Protein AF-A0AA43S2A8-F1 (afdb_monomer_lite)

Secondary structure (DSSP, 8-state):
--HHHHHHHHHHHHHHHHHHHHHHHHHHHHTTT-HHHHHHHHHHIIIIIHHHHHHHHHHHHHHHTT----SHHHHHHHHHHHHHHHHHHHHHHHHHHHT-

pLDDT: mean 84.56, std 12.07, range [52.62, 96.38]

Sequence (100 aa):
MNKSFKKIWIISIYMNIVSIVFFFMLVNRFFIDGMIMDLVSTAILLFFGGPSALLIIVSTTIFTAGWKPRSKAGYVAASFIIAALLGLAGYLFSYVKYLW

Foldseek 3Di:
DDPVLVVLQVVLLVLLVVLLVLLVVQLVVCVVVDDVSVVVSVVLCVPQVVVSVVLSVVSVCCVVVVPDDPDPVSVVVSVVSSCSSNVSSVVSVVVVVVVD

Structure (mmCIF, N/CA/C/O backbone):
data_AF-A0AA43S2A8-F1
#
_entry.id   AF-A0AA43S2A8-F1
#
loop_
_atom_site.group_PDB
_atom_site.id
_atom_site.type_symbol
_atom_site.label_atom_id
_atom_site.label_alt_id
_atom_site.label_comp_id
_atom_site.label_asym_id
_atom_site.label_entity_id
_atom_site.label_seq_id
_atom_site.pdbx_PDB_ins_code
_atom_site.Cartn_x
_atom_site.Cartn_y
_atom_site.Cartn_z
_atom_site.occupancy
_atom_site.B_iso_or_equiv
_atom_site.auth_seq_id
_atom_site.auth_comp_id
_atom_site.auth_asym_id
_atom_site.auth_atom_id
_atom_site.pdbx_PDB_model_num
ATOM 1 N N . MET A 1 1 ? -15.558 2.222 14.322 1.00 77.94 1 MET A N 1
ATOM 2 C CA . MET A 1 1 ? -15.023 2.793 13.070 1.00 77.94 1 MET A CA 1
ATOM 3 C C . MET A 1 1 ? -16.159 3.372 12.252 1.00 77.94 1 MET A C 1
ATOM 5 O O . MET A 1 1 ? -17.127 2.661 12.004 1.00 77.94 1 MET A O 1
ATOM 9 N N . ASN A 1 2 ? -16.050 4.642 11.863 1.00 85.00 2 ASN A N 1
ATOM 10 C CA . ASN A 1 2 ? -17.021 5.297 10.985 1.00 85.00 2 ASN A CA 1
ATOM 11 C C . ASN A 1 2 ? -17.073 4.587 9.611 1.00 85.00 2 ASN A C 1
ATOM 13 O O . ASN A 1 2 ? -16.036 4.167 9.091 1.00 85.00 2 ASN A O 1
ATOM 17 N N . LYS A 1 3 ? -18.272 4.458 9.021 1.00 87.00 3 LYS A N 1
ATOM 18 C CA . LYS A 1 3 ? -18.489 3.886 7.681 1.00 87.00 3 LYS A CA 1
ATOM 19 C C . LYS A 1 3 ? -17.621 4.573 6.621 1.00 87.00 3 LYS A C 1
ATOM 21 O O . LYS A 1 3 ? -17.027 3.877 5.804 1.00 87.00 3 LYS A O 1
ATOM 26 N N . SER A 1 4 ? -17.498 5.901 6.659 1.00 87.25 4 SER A N 1
ATOM 27 C CA . SER A 1 4 ? -16.685 6.656 5.691 1.00 87.25 4 SER A CA 1
ATOM 28 C C . SER A 1 4 ? -15.197 6.326 5.810 1.00 87.25 4 SER A C 1
ATOM 30 O O . SER A 1 4 ? -14.535 6.087 4.807 1.00 87.25 4 SER A O 1
ATOM 32 N N . PHE A 1 5 ? -14.689 6.204 7.039 1.00 88.75 5 PHE A N 1
ATOM 33 C CA . PHE A 1 5 ? -13.292 5.844 7.294 1.00 88.75 5 PHE A CA 1
ATOM 34 C C . PHE A 1 5 ? -12.969 4.428 6.795 1.00 88.75 5 PHE A C 1
ATOM 36 O O . PHE A 1 5 ? -11.950 4.207 6.147 1.00 88.75 5 PHE A O 1
ATOM 43 N N . LYS A 1 6 ? -13.886 3.474 7.018 1.00 90.00 6 LYS A N 1
ATOM 44 C CA . LYS A 1 6 ? -13.767 2.115 6.471 1.00 90.00 6 LYS A CA 1
ATOM 45 C C . LYS A 1 6 ? -13.684 2.125 4.944 1.00 90.00 6 LYS A C 1
ATOM 47 O O . LYS A 1 6 ? -12.859 1.412 4.387 1.00 90.00 6 LYS A O 1
ATOM 52 N N . LYS A 1 7 ? -14.530 2.919 4.277 1.00 92.75 7 LYS A N 1
ATOM 53 C CA . LYS A 1 7 ? -14.520 3.043 2.812 1.00 92.75 7 LYS A CA 1
ATOM 54 C C . LYS A 1 7 ? -13.183 3.579 2.304 1.00 92.75 7 LYS A C 1
ATOM 56 O O . LYS A 1 7 ? -12.634 2.986 1.388 1.00 92.75 7 LYS A O 1
ATOM 61 N N . ILE A 1 8 ? -12.647 4.635 2.921 1.00 94.25 8 ILE A N 1
ATOM 62 C CA . ILE A 1 8 ? -11.347 5.212 2.537 1.00 94.25 8 ILE A CA 1
ATOM 63 C C . ILE A 1 8 ? -10.234 4.163 2.631 1.00 94.25 8 ILE A C 1
ATOM 65 O O . ILE A 1 8 ? -9.462 4.012 1.691 1.00 94.25 8 ILE A O 1
ATOM 69 N N . TRP A 1 9 ? -10.187 3.393 3.720 1.00 95.19 9 TRP A N 1
ATOM 70 C CA . TRP A 1 9 ? -9.170 2.352 3.884 1.00 95.19 9 TRP A CA 1
ATOM 71 C C . TRP A 1 9 ? -9.328 1.212 2.866 1.00 95.19 9 TRP A C 1
ATOM 73 O O . TRP A 1 9 ? -8.357 0.735 2.290 1.00 95.19 9 TRP A O 1
ATOM 83 N N . ILE A 1 10 ? -10.558 0.791 2.574 1.00 94.38 10 ILE A N 1
ATOM 84 C CA . ILE A 1 10 ? -10.794 -0.211 1.527 1.00 94.38 10 ILE A CA 1
ATOM 85 C C . ILE A 1 10 ? -10.335 0.316 0.158 1.00 94.38 10 ILE A C 1
ATOM 87 O O . ILE A 1 10 ? -9.649 -0.395 -0.572 1.00 94.38 10 ILE A O 1
ATOM 91 N N . ILE A 1 11 ? -10.653 1.570 -0.172 1.00 95.62 11 ILE A N 1
ATOM 92 C CA . ILE A 1 11 ? -10.207 2.212 -1.415 1.00 95.62 11 ILE A CA 1
ATOM 93 C C . ILE A 1 11 ? -8.678 2.265 -1.476 1.00 95.62 11 ILE A C 1
ATOM 95 O O . ILE A 1 11 ? -8.113 1.948 -2.518 1.00 95.62 11 ILE A O 1
ATOM 99 N N . SER A 1 12 ? -7.994 2.597 -0.376 1.00 95.56 12 SER A N 1
ATOM 100 C CA . SER A 1 12 ? -6.529 2.640 -0.363 1.00 95.56 12 SER A CA 1
ATOM 101 C C . SER A 1 12 ? -5.903 1.268 -0.607 1.00 95.56 12 SER A C 1
ATOM 103 O O . SER A 1 12 ? -4.891 1.190 -1.293 1.00 95.56 12 SER A O 1
ATOM 105 N N . ILE A 1 13 ? -6.513 0.185 -0.109 1.00 95.75 13 ILE A N 1
ATOM 106 C CA . ILE A 1 13 ? -6.079 -1.187 -0.421 1.00 95.75 13 ILE A CA 1
ATOM 107 C C . ILE A 1 13 ? -6.235 -1.463 -1.917 1.00 95.75 13 ILE A C 1
ATOM 109 O O . ILE A 1 13 ? -5.278 -1.887 -2.557 1.00 95.75 13 ILE A O 1
ATOM 113 N N . TYR A 1 14 ? -7.413 -1.202 -2.491 1.00 96.12 14 TYR A N 1
ATOM 114 C CA . TYR A 1 14 ? -7.648 -1.464 -3.914 1.00 96.12 14 TYR A CA 1
ATOM 115 C C . TYR A 1 14 ? -6.734 -0.641 -4.819 1.00 96.12 14 TYR A C 1
ATOM 117 O O . TYR A 1 14 ? -6.165 -1.194 -5.753 1.00 96.12 14 TYR A O 1
ATOM 125 N N . MET A 1 15 ? -6.531 0.644 -4.523 1.00 94.62 15 MET A N 1
ATOM 126 C CA . MET A 1 15 ? -5.595 1.490 -5.272 1.00 94.62 15 MET A CA 1
ATOM 127 C C . MET A 1 15 ? -4.175 0.923 -5.251 1.00 94.62 1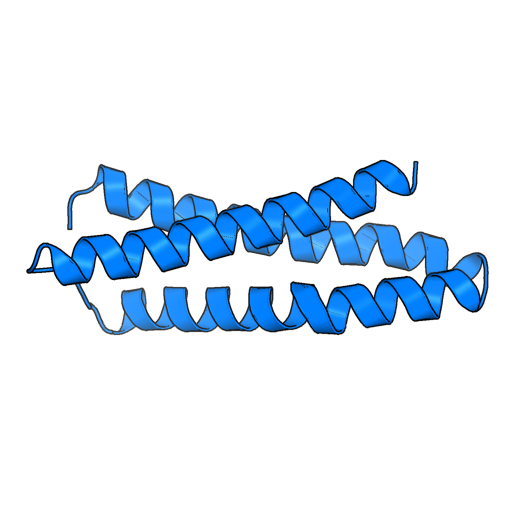5 MET A C 1
ATOM 129 O O . MET A 1 15 ? -3.487 0.948 -6.266 1.00 94.62 15 MET A O 1
ATOM 133 N N . ASN A 1 16 ? -3.764 0.376 -4.110 1.00 94.44 16 ASN A N 1
ATOM 134 C CA . ASN A 1 16 ? -2.456 -0.234 -3.933 1.00 94.44 16 ASN A CA 1
ATOM 135 C C . ASN A 1 16 ? -2.321 -1.571 -4.694 1.00 94.44 16 ASN A C 1
ATOM 137 O O . ASN A 1 16 ? -1.298 -1.831 -5.322 1.00 94.44 16 ASN A O 1
ATOM 141 N N . ILE A 1 17 ? -3.383 -2.383 -4.741 1.00 93.31 17 ILE A N 1
ATOM 142 C CA . ILE A 1 17 ? -3.431 -3.584 -5.592 1.00 93.31 17 ILE A CA 1
ATOM 143 C C . ILE A 1 17 ? -3.313 -3.191 -7.068 1.00 93.31 17 ILE A C 1
ATOM 145 O O . ILE A 1 17 ? -2.481 -3.741 -7.788 1.00 93.31 17 ILE A O 1
ATOM 149 N N . VAL A 1 18 ? -4.113 -2.217 -7.516 1.00 92.69 18 VAL A N 1
ATOM 150 C CA . VAL A 1 18 ? -4.091 -1.749 -8.907 1.00 92.69 18 VAL A CA 1
ATOM 151 C C . VAL A 1 18 ? -2.708 -1.219 -9.271 1.00 92.69 18 VAL A C 1
ATOM 153 O O . VAL A 1 18 ? -2.212 -1.571 -10.333 1.00 92.69 18 VAL A O 1
ATOM 156 N N . SER A 1 19 ? -2.041 -0.453 -8.401 1.00 90.94 19 SER A N 1
ATOM 157 C CA . SER A 1 19 ? -0.698 0.061 -8.698 1.00 90.94 19 SER A CA 1
ATOM 158 C C . SER A 1 19 ? 0.339 -1.043 -8.887 1.00 90.94 19 SER A C 1
ATOM 160 O O . SER A 1 19 ? 1.172 -0.937 -9.780 1.00 90.94 19 SER A O 1
ATOM 162 N N . ILE A 1 20 ? 0.274 -2.118 -8.092 1.00 89.69 20 ILE A N 1
ATOM 163 C CA . ILE A 1 20 ? 1.177 -3.269 -8.242 1.00 89.69 20 ILE A CA 1
ATOM 164 C C . ILE A 1 20 ? 0.913 -3.976 -9.574 1.00 89.69 20 ILE A C 1
ATOM 166 O O . ILE A 1 20 ? 1.846 -4.235 -10.330 1.00 89.69 20 ILE A O 1
ATOM 170 N N . VAL A 1 21 ? -0.356 -4.260 -9.885 1.00 88.44 21 VAL A N 1
ATOM 171 C CA . VAL A 1 21 ? -0.737 -4.917 -11.145 1.00 88.44 21 VAL A CA 1
ATOM 172 C C . VAL A 1 21 ? -0.293 -4.079 -12.342 1.00 88.44 21 VAL A C 1
ATOM 174 O O . VAL A 1 21 ? 0.323 -4.602 -13.268 1.00 88.44 21 VAL A O 1
ATOM 177 N N . PHE A 1 22 ? -0.550 -2.772 -12.305 1.00 85.00 22 PHE A N 1
ATOM 178 C CA . PHE A 1 22 ? -0.191 -1.856 -13.383 1.00 85.00 22 PHE A CA 1
ATOM 179 C C . PHE A 1 22 ? 1.328 -1.752 -13.565 1.00 85.00 22 PHE A C 1
ATOM 181 O O . PHE A 1 22 ? 1.812 -1.771 -14.696 1.00 85.00 22 PHE A O 1
ATOM 188 N N . PHE A 1 23 ? 2.083 -1.721 -12.462 1.00 84.12 23 PHE A N 1
ATOM 189 C CA . PHE A 1 23 ? 3.542 -1.778 -12.484 1.00 84.12 23 PHE A CA 1
ATOM 190 C C . PHE A 1 23 ? 4.035 -3.052 -13.184 1.00 84.12 23 PHE A C 1
ATOM 192 O O . PHE A 1 23 ? 4.818 -2.961 -14.123 1.00 84.12 23 PHE A O 1
ATOM 199 N N . PHE A 1 24 ? 3.527 -4.233 -12.813 1.00 81.19 24 PHE A N 1
ATOM 200 C CA . PHE A 1 24 ? 3.918 -5.492 -13.460 1.00 81.19 24 PHE A CA 1
ATOM 201 C C . PHE A 1 24 ? 3.553 -5.551 -14.946 1.00 81.19 24 PHE A C 1
ATOM 203 O O . PHE A 1 24 ? 4.346 -6.039 -15.751 1.00 81.19 24 PHE A O 1
ATOM 210 N N . MET A 1 25 ? 2.369 -5.069 -15.329 1.00 78.06 25 MET A N 1
ATOM 211 C CA . MET A 1 25 ? 1.947 -5.057 -16.734 1.00 78.06 25 MET A CA 1
ATOM 212 C C . MET A 1 25 ? 2.878 -4.212 -17.608 1.00 78.06 25 MET A C 1
ATOM 214 O O . MET A 1 25 ? 3.121 -4.563 -18.760 1.00 78.06 25 MET A O 1
ATOM 218 N N . LEU A 1 26 ? 3.406 -3.112 -17.069 1.00 70.38 26 LEU A N 1
ATOM 219 C CA . LEU A 1 26 ? 4.274 -2.203 -17.810 1.00 70.38 26 LEU A CA 1
ATOM 220 C C . LEU A 1 26 ? 5.741 -2.607 -17.750 1.00 70.38 26 LEU A C 1
ATOM 222 O O . LEU A 1 26 ? 6.407 -2.568 -18.777 1.00 70.38 26 LEU A O 1
ATOM 226 N N . VAL A 1 27 ? 6.229 -3.087 -16.608 1.00 66.00 27 VAL A N 1
ATOM 227 C CA . VAL A 1 27 ? 7.586 -3.636 -16.502 1.00 66.00 27 VAL A CA 1
ATOM 228 C C . VAL A 1 27 ? 7.780 -4.843 -17.430 1.00 66.00 27 VAL A C 1
ATOM 230 O O . VAL A 1 27 ? 8.849 -4.982 -18.012 1.00 66.00 27 VAL A O 1
ATOM 233 N N . ASN A 1 28 ? 6.744 -5.655 -17.686 1.00 61.28 28 ASN A N 1
ATOM 234 C CA . ASN A 1 28 ? 6.813 -6.727 -18.694 1.00 61.28 28 ASN A CA 1
ATOM 235 C C . ASN A 1 28 ? 7.115 -6.235 -20.120 1.00 61.28 28 ASN A C 1
ATOM 237 O O . ASN A 1 28 ? 7.676 -6.996 -20.901 1.00 61.28 28 ASN A O 1
ATOM 241 N N . ARG A 1 29 ? 6.779 -4.985 -20.476 1.00 59.81 29 ARG A N 1
ATOM 242 C CA . ARG A 1 29 ? 7.222 -4.410 -21.759 1.00 59.81 29 ARG A CA 1
ATOM 243 C C . ARG A 1 29 ? 8.717 -4.104 -21.754 1.00 59.81 29 ARG A C 1
ATOM 245 O O . ARG A 1 29 ? 9.364 -4.289 -22.773 1.00 59.81 29 ARG A O 1
ATOM 252 N N . PHE A 1 30 ? 9.254 -3.680 -20.615 1.00 53.34 30 PHE A N 1
ATOM 253 C CA . PHE A 1 30 ? 10.629 -3.199 -20.492 1.00 53.34 30 PHE A CA 1
ATOM 254 C C . PHE A 1 30 ? 11.666 -4.293 -20.216 1.00 53.34 30 PHE A C 1
ATOM 256 O O . PHE A 1 30 ? 12.830 -4.084 -20.545 1.00 53.34 30 PHE A O 1
ATOM 263 N N . PHE A 1 31 ? 11.253 -5.480 -19.746 1.00 53.75 31 PHE A N 1
ATOM 264 C CA . PHE A 1 31 ? 12.109 -6.683 -19.730 1.00 53.75 31 PHE A CA 1
ATOM 265 C C . PHE A 1 31 ? 12.652 -7.062 -21.121 1.00 53.75 31 PHE A C 1
ATOM 267 O O . PHE A 1 31 ? 13.597 -7.838 -21.241 1.00 53.75 31 PHE A O 1
ATOM 274 N N . ILE A 1 32 ? 12.062 -6.511 -22.185 1.00 55.16 32 ILE A N 1
ATOM 275 C CA . ILE A 1 32 ? 12.476 -6.723 -23.573 1.00 55.16 32 ILE A CA 1
ATOM 276 C C . ILE A 1 32 ? 13.573 -5.718 -23.994 1.00 55.16 32 ILE A C 1
ATOM 278 O O . ILE A 1 32 ? 14.358 -6.023 -24.889 1.00 55.16 32 ILE A O 1
ATOM 282 N N . ASP A 1 33 ? 13.689 -4.565 -23.320 1.00 55.88 33 ASP A N 1
ATOM 283 C CA . ASP A 1 33 ? 14.468 -3.401 -23.779 1.00 55.88 33 ASP A CA 1
ATOM 284 C C . ASP A 1 33 ? 15.850 -3.221 -23.096 1.00 55.88 33 ASP A C 1
ATOM 286 O O . ASP A 1 33 ? 16.607 -2.323 -23.470 1.00 55.88 33 ASP A O 1
ATOM 290 N N . GLY A 1 34 ? 16.247 -4.085 -22.146 1.00 61.62 34 GLY A N 1
ATOM 291 C CA . GLY A 1 34 ? 17.652 -4.238 -21.721 1.00 61.62 34 GLY A CA 1
ATOM 292 C C . GLY A 1 34 ? 17.945 -4.226 -20.209 1.00 61.62 34 GLY A C 1
ATOM 293 O O . GLY A 1 34 ? 17.194 -3.709 -19.386 1.00 61.62 34 GLY A O 1
ATOM 294 N N . MET A 1 35 ? 19.128 -4.748 -19.850 1.00 61.62 35 MET A N 1
ATOM 295 C CA . MET A 1 35 ? 19.569 -5.109 -18.483 1.00 61.62 35 MET A CA 1
ATOM 296 C C . MET A 1 35 ? 19.490 -3.985 -17.423 1.00 61.62 35 MET A C 1
ATOM 298 O O . MET A 1 35 ? 19.361 -4.263 -16.231 1.00 61.62 35 MET A O 1
ATOM 302 N N . ILE A 1 36 ? 19.576 -2.709 -17.824 1.00 63.81 36 ILE A N 1
ATOM 303 C CA . ILE A 1 36 ? 19.520 -1.565 -16.893 1.00 63.81 36 ILE A CA 1
ATOM 304 C C . ILE A 1 36 ? 18.082 -1.319 -16.411 1.00 63.81 36 ILE A C 1
ATOM 306 O O . ILE A 1 36 ? 17.880 -1.063 -15.223 1.00 63.81 36 ILE A O 1
ATOM 310 N N . MET A 1 37 ? 17.076 -1.434 -17.288 1.00 67.62 37 MET A N 1
ATOM 311 C CA . MET A 1 37 ? 15.673 -1.274 -16.882 1.00 67.62 37 MET A CA 1
ATOM 312 C C . MET A 1 37 ? 15.199 -2.415 -15.978 1.00 67.62 37 MET A C 1
ATOM 314 O O . MET A 1 37 ? 14.414 -2.169 -15.058 1.00 67.62 37 MET A O 1
ATOM 318 N N . ASP A 1 38 ? 15.746 -3.617 -16.150 1.00 72.12 38 ASP A N 1
ATOM 319 C CA . ASP A 1 38 ? 15.465 -4.767 -15.286 1.00 72.12 38 ASP A CA 1
ATOM 320 C C . ASP A 1 38 ? 15.955 -4.548 -13.857 1.00 72.12 38 ASP A C 1
ATOM 322 O O . ASP A 1 38 ? 15.229 -4.819 -12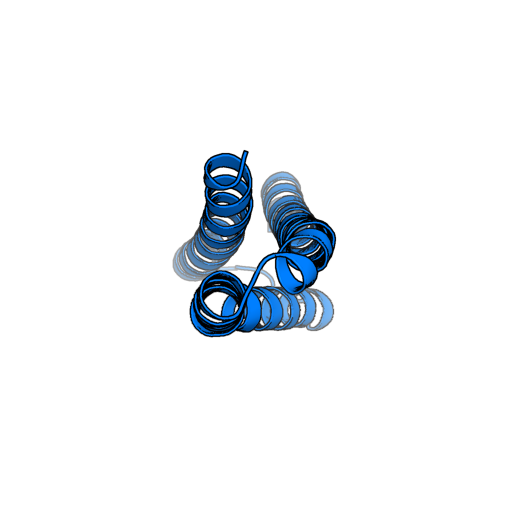.896 1.00 72.12 38 ASP A O 1
ATOM 326 N N . LEU A 1 39 ? 17.168 -4.010 -13.696 1.00 76.00 39 LEU A N 1
ATOM 327 C CA . LEU A 1 39 ? 17.739 -3.741 -12.379 1.00 76.00 39 LEU A CA 1
ATOM 328 C C . LEU A 1 39 ? 16.934 -2.670 -11.629 1.00 76.00 39 LEU A C 1
ATOM 330 O O . LEU A 1 39 ? 16.626 -2.842 -10.448 1.00 76.00 39 LEU A O 1
ATOM 334 N N . VAL A 1 40 ? 16.552 -1.585 -12.313 1.00 77.06 40 VAL A N 1
ATOM 335 C CA . VAL A 1 40 ? 15.765 -0.501 -11.704 1.00 77.06 40 VAL A CA 1
ATOM 336 C C . VAL A 1 40 ? 14.355 -0.983 -11.353 1.00 77.06 40 VAL A C 1
ATOM 338 O O . VAL A 1 40 ? 13.883 -0.743 -10.240 1.00 77.06 40 VAL A O 1
ATOM 341 N N . SER A 1 41 ? 13.706 -1.732 -12.247 1.00 75.50 41 SER A N 1
ATOM 342 C CA . SER A 1 41 ? 12.377 -2.299 -11.997 1.00 75.50 41 SER A CA 1
ATOM 343 C C . SER A 1 41 ? 12.389 -3.284 -10.827 1.00 75.50 41 SER A C 1
ATOM 345 O O . SER A 1 41 ? 11.501 -3.247 -9.974 1.00 75.50 41 SER A O 1
ATOM 347 N N . THR A 1 42 ? 13.431 -4.115 -10.736 1.00 80.25 42 THR A N 1
ATOM 348 C CA . THR A 1 42 ? 13.633 -5.053 -9.623 1.00 80.25 42 THR A CA 1
ATOM 349 C C . THR A 1 42 ? 13.842 -4.316 -8.303 1.00 80.25 42 THR A C 1
ATOM 351 O O . THR A 1 42 ? 13.213 -4.661 -7.302 1.00 80.25 42 THR A O 1
ATOM 354 N N . ALA A 1 43 ? 14.670 -3.266 -8.289 1.00 83.38 43 ALA A N 1
ATOM 355 C CA . ALA A 1 43 ? 14.876 -2.445 -7.101 1.00 83.38 43 ALA A CA 1
ATOM 356 C C . ALA A 1 43 ? 13.559 -1.811 -6.627 1.00 83.38 43 ALA A C 1
ATOM 358 O O . ALA A 1 43 ? 13.236 -1.854 -5.442 1.00 83.38 43 ALA A O 1
ATOM 359 N N . ILE A 1 44 ? 12.743 -1.287 -7.541 1.00 83.94 44 ILE A N 1
ATOM 360 C CA . ILE A 1 44 ? 11.464 -0.665 -7.179 1.00 83.94 44 ILE A CA 1
ATOM 361 C C . ILE A 1 44 ? 10.458 -1.692 -6.664 1.00 83.94 44 ILE A C 1
ATOM 363 O O . ILE A 1 44 ? 9.763 -1.436 -5.680 1.00 83.94 44 ILE A O 1
ATOM 367 N N . LEU A 1 45 ? 10.413 -2.881 -7.262 1.00 84.38 45 LEU A N 1
ATOM 368 C CA . LEU A 1 45 ? 9.630 -3.996 -6.734 1.00 84.38 45 LEU A CA 1
ATOM 369 C C . LEU A 1 45 ? 10.047 -4.363 -5.311 1.00 84.38 45 LEU A C 1
ATOM 371 O O . LEU A 1 45 ? 9.182 -4.568 -4.463 1.00 84.38 45 LEU A O 1
ATOM 375 N N . LEU A 1 46 ? 11.347 -4.396 -5.030 1.00 85.88 46 LEU A N 1
ATOM 376 C CA . LEU A 1 46 ? 11.866 -4.726 -3.707 1.00 85.88 46 LEU A CA 1
ATOM 377 C C . LEU A 1 46 ? 11.521 -3.647 -2.668 1.00 85.88 46 LEU A C 1
ATOM 379 O O . LEU A 1 46 ? 11.029 -3.968 -1.587 1.00 85.88 46 LEU A O 1
ATOM 383 N N . PHE A 1 47 ? 11.754 -2.373 -2.995 1.00 85.75 47 PHE A N 1
ATOM 384 C CA . PHE A 1 47 ? 11.620 -1.261 -2.047 1.00 85.75 47 PHE A CA 1
ATOM 385 C C . PHE A 1 47 ? 10.202 -0.712 -1.918 1.00 85.75 47 PHE A C 1
ATOM 387 O O . PHE A 1 47 ? 9.869 -0.132 -0.888 1.00 85.75 47 PHE A O 1
ATOM 394 N N . PHE A 1 48 ? 9.361 -0.894 -2.933 1.00 87.44 48 PHE A N 1
ATOM 395 C CA . PHE A 1 48 ? 8.004 -0.357 -2.939 1.00 87.44 48 PHE A CA 1
ATOM 396 C C . PHE A 1 48 ? 6.973 -1.461 -3.104 1.00 87.44 48 PHE A C 1
ATOM 398 O O . PHE A 1 48 ? 6.057 -1.516 -2.294 1.00 87.44 48 PHE A O 1
ATOM 405 N N . GLY A 1 49 ? 7.147 -2.380 -4.060 1.00 86.69 49 GLY A N 1
ATOM 406 C CA . GLY A 1 49 ? 6.201 -3.475 -4.318 1.00 86.69 49 GLY A CA 1
ATOM 407 C C . GLY A 1 49 ? 6.037 -4.450 -3.144 1.00 86.69 49 GLY A C 1
ATOM 408 O O . GLY A 1 49 ? 4.912 -4.718 -2.720 1.00 86.69 49 GLY A O 1
ATOM 409 N N . GLY A 1 50 ? 7.145 -4.932 -2.575 1.00 88.94 50 GLY A N 1
ATOM 410 C CA . GLY A 1 50 ? 7.159 -5.821 -1.409 1.00 88.94 50 GLY A CA 1
ATOM 411 C C . GLY A 1 50 ? 6.467 -5.202 -0.189 1.00 88.94 50 GLY A C 1
ATOM 412 O O . GLY A 1 50 ? 5.499 -5.778 0.316 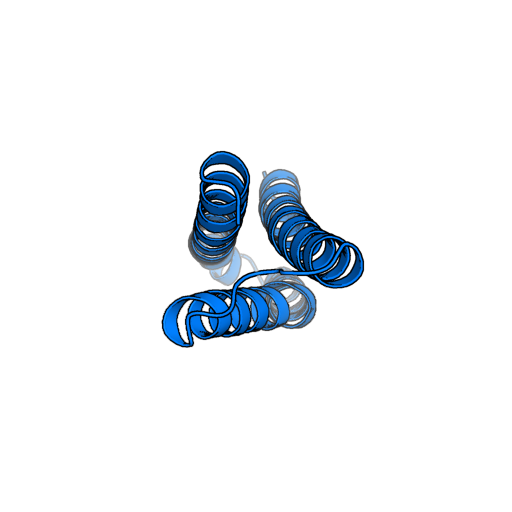1.00 88.94 50 GLY A O 1
ATOM 413 N N . PRO A 1 51 ? 6.879 -3.998 0.255 1.00 92.62 51 PRO A N 1
ATOM 414 C CA . PRO A 1 51 ? 6.186 -3.268 1.316 1.00 92.62 51 PRO A CA 1
ATOM 415 C C . PRO A 1 51 ? 4.704 -3.018 1.019 1.00 92.62 51 PRO A C 1
ATOM 417 O O . PRO A 1 51 ? 3.878 -3.136 1.923 1.00 92.62 51 PRO A O 1
ATOM 420 N N . SER A 1 52 ? 4.350 -2.747 -0.240 1.00 92.62 52 SER A N 1
ATOM 421 C CA . SER A 1 52 ? 2.963 -2.601 -0.696 1.00 92.62 52 SER A CA 1
ATOM 422 C C . SER A 1 52 ? 2.144 -3.868 -0.438 1.00 92.62 52 SER A C 1
ATOM 424 O O . SER A 1 52 ? 1.093 -3.818 0.204 1.00 92.62 52 SER A O 1
ATOM 426 N N . ALA A 1 53 ? 2.654 -5.023 -0.877 1.00 92.31 53 ALA A N 1
ATOM 427 C CA . ALA A 1 53 ? 2.005 -6.317 -0.694 1.00 92.31 53 ALA A CA 1
ATOM 428 C C . ALA A 1 53 ? 1.843 -6.665 0.793 1.00 92.31 53 ALA A C 1
ATOM 430 O O . ALA A 1 53 ? 0.766 -7.085 1.222 1.00 92.31 53 ALA A O 1
ATOM 431 N N . LEU A 1 54 ? 2.875 -6.417 1.605 1.00 94.31 54 LEU A N 1
ATOM 432 C CA . LEU A 1 54 ? 2.808 -6.606 3.055 1.00 94.31 54 LEU A CA 1
ATOM 433 C C . LEU A 1 54 ? 1.749 -5.702 3.700 1.00 94.31 54 LEU A C 1
ATOM 435 O O . LEU A 1 54 ? 0.973 -6.170 4.532 1.00 94.31 54 LEU A O 1
ATOM 439 N N . LEU A 1 55 ? 1.660 -4.433 3.297 1.00 94.94 55 LEU A N 1
ATOM 440 C CA . LEU A 1 55 ? 0.652 -3.492 3.797 1.00 94.94 55 LEU A CA 1
ATOM 441 C C . LEU A 1 55 ? -0.777 -3.901 3.425 1.00 94.94 55 LEU A C 1
ATOM 443 O O . LEU A 1 55 ? -1.688 -3.728 4.243 1.00 94.94 55 LEU A O 1
ATOM 447 N N . ILE A 1 56 ? -0.980 -4.468 2.233 1.00 95.88 56 ILE A N 1
ATOM 448 C CA . ILE A 1 56 ? -2.260 -5.064 1.833 1.00 95.88 56 ILE A CA 1
ATOM 449 C C . ILE A 1 56 ? -2.601 -6.231 2.765 1.00 95.88 56 ILE A C 1
ATOM 451 O O . ILE A 1 56 ? -3.684 -6.237 3.353 1.00 95.88 56 ILE A O 1
ATOM 455 N N . ILE A 1 57 ? -1.674 -7.175 2.964 1.00 95.81 57 ILE A N 1
ATOM 456 C CA . ILE A 1 57 ? -1.882 -8.339 3.839 1.00 95.81 57 ILE A CA 1
ATOM 457 C C . ILE A 1 57 ? -2.215 -7.881 5.259 1.00 95.81 57 ILE A C 1
ATOM 459 O O . ILE A 1 57 ? -3.256 -8.252 5.792 1.00 95.81 57 ILE A O 1
ATOM 463 N N . VAL A 1 58 ? -1.401 -7.006 5.852 1.00 94.38 58 VAL A N 1
ATOM 464 C CA . VAL A 1 58 ? -1.638 -6.466 7.199 1.00 94.38 58 VAL A CA 1
ATOM 465 C C . VAL A 1 58 ? -3.006 -5.791 7.284 1.00 94.38 58 VAL A C 1
ATOM 467 O O . VAL A 1 58 ? -3.770 -6.066 8.207 1.00 94.38 58 VAL A O 1
ATOM 470 N N . SER A 1 59 ? -3.360 -4.954 6.307 1.00 93.50 59 SER A N 1
ATOM 471 C CA . SER A 1 59 ? -4.650 -4.259 6.312 1.00 93.50 59 SER A CA 1
ATOM 472 C C . SER A 1 59 ? -5.830 -5.224 6.206 1.00 93.50 59 SER A C 1
ATOM 474 O O . SER A 1 59 ? -6.807 -5.083 6.941 1.00 93.50 59 SER A O 1
ATOM 476 N N . THR A 1 60 ? -5.748 -6.229 5.333 1.00 93.38 60 THR A N 1
ATOM 477 C CA . THR A 1 60 ? -6.795 -7.256 5.214 1.00 93.38 60 THR A CA 1
ATOM 478 C C . THR A 1 60 ? -6.918 -8.091 6.488 1.00 93.38 60 THR A C 1
ATOM 480 O O . THR A 1 60 ? -8.037 -8.290 6.957 1.00 93.38 60 THR A O 1
ATOM 483 N N . THR A 1 61 ? -5.801 -8.464 7.120 1.00 93.75 61 THR A N 1
ATOM 484 C CA . THR A 1 61 ? -5.775 -9.163 8.414 1.00 93.75 61 THR A CA 1
ATOM 485 C C . THR A 1 61 ? -6.418 -8.339 9.529 1.00 93.75 61 THR A C 1
ATOM 487 O O . THR A 1 61 ? -7.190 -8.867 10.323 1.00 93.75 61 THR A O 1
ATOM 490 N N . ILE A 1 62 ? -6.175 -7.025 9.578 1.00 91.38 62 ILE A N 1
ATOM 491 C CA . ILE A 1 62 ? -6.832 -6.127 10.543 1.00 91.38 62 ILE A CA 1
ATOM 492 C C . ILE A 1 62 ? -8.360 -6.170 10.371 1.00 91.38 62 ILE A C 1
ATOM 494 O O . ILE A 1 62 ? -9.099 -6.197 11.361 1.00 91.38 62 ILE A O 1
ATOM 498 N N . PHE A 1 63 ? -8.847 -6.205 9.126 1.00 88.56 63 PHE A N 1
ATOM 499 C CA . PHE A 1 63 ? -10.278 -6.304 8.843 1.00 88.56 63 PHE A CA 1
ATOM 500 C C . PHE A 1 63 ? -10.871 -7.666 9.208 1.00 88.56 63 PHE A C 1
ATOM 502 O O . PHE A 1 63 ? -11.950 -7.698 9.807 1.00 88.56 63 PHE A O 1
ATOM 509 N N . THR A 1 64 ? -10.199 -8.770 8.868 1.00 89.06 64 THR A N 1
ATOM 510 C CA . THR A 1 64 ? -10.680 -10.133 9.158 1.00 89.06 64 THR A CA 1
ATOM 511 C C . THR A 1 64 ? -10.637 -10.449 10.649 1.00 89.06 64 THR A C 1
ATOM 513 O O . THR A 1 64 ? -11.559 -11.078 11.159 1.00 89.06 64 THR A O 1
ATOM 516 N N . ALA A 1 65 ? -9.657 -9.912 11.381 1.00 89.81 65 ALA A N 1
ATOM 517 C CA . ALA A 1 65 ? -9.585 -9.986 12.841 1.00 89.81 65 ALA A CA 1
ATOM 518 C C . ALA A 1 65 ? -10.664 -9.144 13.554 1.00 89.81 65 ALA A C 1
ATOM 520 O O . ALA A 1 65 ? -10.745 -9.133 14.782 1.00 89.81 65 ALA A O 1
ATOM 521 N N . GLY A 1 66 ? -11.488 -8.393 12.813 1.00 85.12 66 GLY A N 1
ATOM 522 C CA . GLY A 1 66 ? -12.565 -7.581 13.377 1.00 85.12 66 GLY A CA 1
ATOM 523 C C . GLY A 1 66 ? -12.080 -6.380 14.191 1.00 85.12 66 GLY A C 1
ATOM 524 O O . GLY A 1 66 ? -12.876 -5.775 14.922 1.00 85.12 66 GLY A O 1
ATOM 525 N N . TRP A 1 67 ? -10.801 -6.007 14.064 1.00 87.44 67 TRP A N 1
ATOM 526 C CA . TRP A 1 67 ? -10.239 -4.886 14.802 1.00 87.44 67 TRP A CA 1
ATOM 527 C C . TRP A 1 67 ? -10.908 -3.577 14.379 1.00 87.44 67 TRP A C 1
ATOM 529 O O . TRP A 1 67 ? -11.173 -3.309 13.204 1.00 87.44 67 TRP A O 1
ATOM 539 N N . LYS A 1 68 ? -11.221 -2.738 15.367 1.00 84.38 68 LYS A N 1
ATOM 540 C CA . LYS A 1 68 ? -11.843 -1.430 15.159 1.00 84.38 68 LYS A CA 1
ATOM 541 C C . LYS A 1 68 ? -11.132 -0.420 16.057 1.00 84.38 68 LYS A C 1
ATOM 543 O O . LYS A 1 68 ? -11.063 -0.665 17.262 1.00 84.38 68 LYS A O 1
ATOM 548 N N . PRO A 1 69 ? -10.688 0.734 15.532 1.00 84.31 69 PRO A N 1
ATOM 549 C CA . PRO A 1 69 ? -10.104 1.774 16.366 1.00 84.31 69 PRO A CA 1
ATOM 550 C C . PRO A 1 69 ? -11.145 2.272 17.377 1.00 84.31 69 PRO A C 1
ATOM 552 O O . PRO A 1 69 ? -12.231 2.727 16.999 1.00 84.31 69 PRO A O 1
ATOM 555 N N . ARG A 1 70 ? -10.824 2.123 18.670 1.00 85.88 70 ARG A N 1
ATOM 556 C CA . ARG A 1 70 ? -11.640 2.586 19.811 1.00 85.88 70 ARG A CA 1
ATOM 557 C C . ARG A 1 70 ? -11.097 3.869 20.444 1.00 85.88 70 ARG A C 1
ATOM 559 O O . ARG A 1 70 ? -11.849 4.587 21.086 1.00 85.88 70 ARG A O 1
ATOM 566 N N . SER A 1 71 ? -9.815 4.167 20.242 1.00 89.81 71 SER A N 1
ATOM 567 C CA . SER A 1 71 ? -9.127 5.338 20.789 1.00 89.81 71 SER A CA 1
ATOM 568 C C . SER A 1 71 ? -8.648 6.272 19.67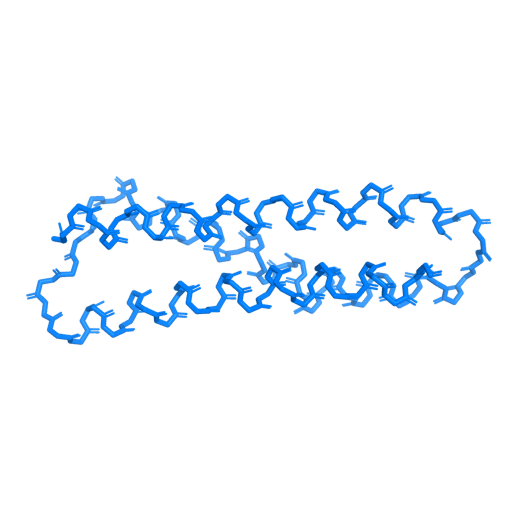8 1.00 89.81 71 SER A C 1
ATOM 570 O O . SER A 1 71 ? -8.502 5.858 18.524 1.00 89.81 71 SER A O 1
ATOM 572 N N . LYS A 1 72 ? -8.351 7.530 20.035 1.00 88.88 72 LYS A N 1
ATOM 573 C CA . LYS A 1 72 ? -7.720 8.501 19.123 1.00 88.88 72 LYS A CA 1
ATOM 574 C C . LYS A 1 72 ? -6.420 7.942 18.531 1.00 88.88 72 LYS A C 1
ATOM 576 O O . LYS A 1 72 ? -6.239 8.002 17.321 1.00 88.88 72 LYS A O 1
ATOM 581 N N . ALA A 1 73 ? -5.586 7.307 19.358 1.00 89.69 73 ALA A N 1
ATOM 582 C CA . ALA A 1 73 ? -4.355 6.650 18.917 1.00 89.69 73 ALA A CA 1
ATOM 583 C C . ALA A 1 73 ? -4.610 5.550 17.868 1.00 89.69 73 ALA A C 1
ATOM 585 O O . ALA A 1 73 ? -3.885 5.463 16.883 1.00 89.69 73 ALA A O 1
ATOM 586 N N . GLY A 1 74 ? -5.682 4.761 18.019 1.00 90.12 74 GLY A N 1
ATOM 587 C CA . GLY A 1 74 ? -6.061 3.753 17.025 1.00 90.12 74 GLY A CA 1
ATOM 588 C C . GLY A 1 74 ? -6.458 4.358 15.675 1.00 90.12 74 GLY A C 1
ATOM 589 O O . GLY A 1 74 ? -6.090 3.820 14.634 1.00 90.12 74 GLY A O 1
ATOM 590 N N . TYR A 1 75 ? -7.178 5.485 15.671 1.00 90.44 75 TYR A N 1
ATOM 591 C C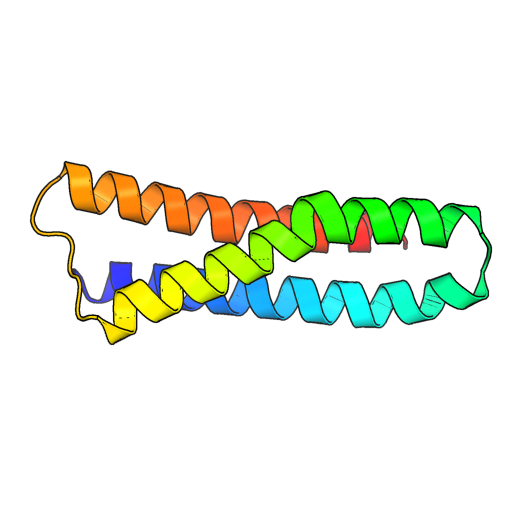A . TYR A 1 75 ? -7.488 6.197 14.426 1.00 90.44 75 TYR A CA 1
ATOM 592 C C . TYR A 1 75 ? -6.235 6.793 13.782 1.00 90.44 75 TYR A C 1
ATOM 594 O O . TYR A 1 75 ? -6.106 6.716 12.568 1.00 90.44 75 TYR A O 1
ATOM 602 N N . VAL A 1 76 ? -5.297 7.323 14.574 1.00 93.44 76 VAL A N 1
ATOM 603 C CA . VAL A 1 76 ? -4.007 7.821 14.067 1.00 93.44 76 VAL A CA 1
ATOM 604 C C . VAL A 1 76 ? -3.211 6.693 13.409 1.00 93.44 76 VAL A C 1
ATOM 606 O O . VAL A 1 76 ? -2.789 6.844 12.267 1.00 93.44 76 VAL A O 1
ATOM 609 N N . ALA A 1 77 ? -3.073 5.542 14.072 1.00 91.38 77 ALA A N 1
ATOM 610 C CA . ALA A 1 77 ? -2.380 4.382 13.510 1.00 91.38 77 ALA A CA 1
ATOM 611 C C . ALA A 1 77 ? -3.023 3.904 12.197 1.00 91.38 77 ALA A C 1
ATOM 613 O O . ALA A 1 77 ? -2.332 3.673 11.208 1.00 91.38 77 ALA A O 1
ATOM 614 N N . ALA A 1 78 ? -4.356 3.825 12.153 1.00 91.88 78 ALA A N 1
ATOM 615 C CA . ALA A 1 78 ? -5.074 3.476 10.933 1.00 91.88 78 ALA A CA 1
ATOM 616 C C . ALA A 1 78 ? -4.863 4.508 9.811 1.00 91.88 78 ALA A C 1
ATOM 618 O O . ALA A 1 78 ? -4.654 4.129 8.662 1.00 91.88 78 ALA A O 1
ATOM 619 N N . SER A 1 79 ? -4.863 5.805 10.130 1.00 94.19 79 SER A N 1
ATOM 620 C CA . SER A 1 79 ? -4.566 6.862 9.159 1.00 94.19 79 SER A CA 1
ATOM 621 C C . SER A 1 79 ? -3.147 6.754 8.598 1.00 94.19 79 SER A C 1
ATOM 623 O O . SER A 1 79 ? -2.968 6.961 7.402 1.00 94.19 79 SER A O 1
ATOM 625 N N . PHE A 1 80 ? -2.157 6.376 9.414 1.00 95.06 80 PHE A N 1
ATOM 626 C CA . PHE A 1 80 ? -0.796 6.100 8.938 1.00 95.06 80 PHE A CA 1
ATOM 627 C C . PHE A 1 80 ? -0.759 4.939 7.940 1.00 95.06 80 PHE A C 1
ATOM 629 O O . PHE A 1 80 ? -0.112 5.054 6.904 1.00 95.06 80 PHE A O 1
ATOM 636 N N . ILE A 1 81 ? -1.492 3.853 8.205 1.00 94.69 81 ILE A N 1
ATOM 637 C CA . ILE A 1 81 ? -1.591 2.715 7.276 1.00 94.69 81 ILE A CA 1
ATOM 638 C C . ILE A 1 81 ? -2.226 3.151 5.950 1.00 94.69 81 ILE A C 1
ATOM 640 O O . ILE A 1 81 ? -1.714 2.822 4.883 1.00 94.69 81 ILE A O 1
ATOM 644 N N . ILE A 1 82 ? -3.316 3.921 6.005 1.00 95.12 82 ILE A N 1
ATOM 645 C CA . ILE A 1 82 ? -3.985 4.458 4.810 1.00 95.12 82 ILE A CA 1
ATOM 646 C C . ILE A 1 82 ? -3.029 5.356 4.016 1.00 95.12 82 ILE A C 1
ATOM 648 O O . ILE A 1 82 ? -2.913 5.202 2.802 1.00 95.12 82 ILE A O 1
ATOM 652 N N . ALA A 1 83 ? -2.329 6.272 4.689 1.00 96.12 83 ALA A N 1
ATOM 653 C CA . ALA A 1 83 ? -1.365 7.164 4.055 1.00 96.12 83 ALA A CA 1
ATOM 654 C C . ALA A 1 83 ? -0.210 6.385 3.409 1.00 96.12 83 ALA A C 1
ATOM 656 O O . ALA A 1 83 ? 0.174 6.702 2.288 1.00 96.12 83 ALA A O 1
ATOM 657 N N . ALA A 1 84 ? 0.292 5.333 4.062 1.00 95.81 84 ALA A N 1
ATOM 658 C CA . ALA A 1 84 ? 1.327 4.465 3.507 1.00 95.81 84 ALA A CA 1
ATOM 659 C C . ALA A 1 84 ? 0.832 3.696 2.270 1.00 95.81 84 ALA A C 1
ATOM 661 O O . ALA A 1 84 ? 1.513 3.686 1.247 1.00 95.81 84 ALA A O 1
ATOM 662 N N . LEU A 1 85 ? -0.374 3.115 2.322 1.00 96.38 85 LEU A N 1
ATOM 663 C CA . LEU A 1 85 ? -0.998 2.450 1.171 1.00 96.38 85 LEU A CA 1
ATOM 664 C C . LEU A 1 85 ? -1.136 3.405 -0.022 1.00 96.38 85 LEU A C 1
ATOM 666 O O . LEU A 1 85 ? -0.773 3.055 -1.142 1.00 96.38 85 LEU A O 1
ATOM 670 N N . LEU A 1 86 ? -1.643 4.617 0.205 1.00 95.56 86 LEU A N 1
ATOM 671 C CA . LEU A 1 86 ? -1.809 5.604 -0.862 1.00 95.56 86 LEU A CA 1
ATOM 672 C C . LEU A 1 86 ? -0.466 6.142 -1.369 1.00 95.56 86 LEU A C 1
ATOM 674 O O . LEU A 1 86 ? -0.307 6.313 -2.573 1.00 95.56 86 LEU A O 1
ATOM 678 N N . GLY A 1 87 ? 0.500 6.374 -0.479 1.00 93.69 87 GLY A N 1
ATOM 679 C CA . GLY A 1 87 ? 1.832 6.859 -0.835 1.00 93.69 87 GLY A CA 1
ATOM 680 C C . GLY A 1 87 ? 2.598 5.863 -1.702 1.00 93.69 87 GLY A C 1
ATOM 681 O O . GLY A 1 87 ? 3.106 6.237 -2.756 1.00 93.69 87 GLY A O 1
ATOM 682 N N . LEU A 1 88 ? 2.609 4.582 -1.317 1.00 93.44 88 LEU A N 1
ATOM 683 C CA . LEU A 1 88 ? 3.222 3.519 -2.119 1.00 93.44 88 LEU A CA 1
ATOM 684 C C . LEU A 1 88 ? 2.517 3.347 -3.467 1.00 93.44 88 LEU A C 1
ATOM 686 O O . LEU A 1 88 ? 3.185 3.233 -4.493 1.00 93.44 88 LEU A O 1
ATOM 690 N N . ALA A 1 89 ? 1.181 3.400 -3.484 1.00 92.94 89 ALA A N 1
ATOM 691 C CA . ALA A 1 89 ? 0.425 3.314 -4.729 1.00 92.94 89 ALA A CA 1
ATOM 692 C C . ALA A 1 89 ? 0.755 4.480 -5.672 1.00 92.94 89 ALA A C 1
ATOM 694 O O . ALA A 1 89 ? 1.026 4.279 -6.855 1.00 92.94 89 ALA A O 1
ATOM 695 N N . GLY A 1 90 ? 0.782 5.701 -5.133 1.00 91.19 90 GLY A N 1
ATOM 696 C CA . GLY A 1 90 ? 1.143 6.906 -5.871 1.00 91.19 90 GLY A CA 1
ATOM 697 C C . GLY A 1 90 ? 2.568 6.857 -6.418 1.00 91.19 90 G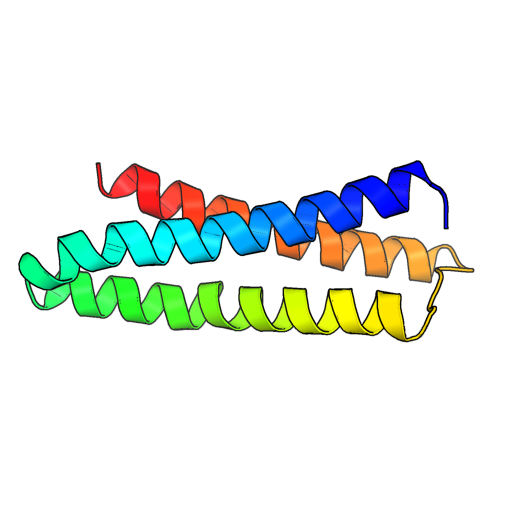LY A C 1
ATOM 698 O O . GLY A 1 90 ? 2.788 7.261 -7.558 1.00 91.19 90 GLY A O 1
ATOM 699 N N . TYR A 1 91 ? 3.521 6.317 -5.655 1.00 89.56 91 TYR A N 1
ATOM 700 C CA . TYR A 1 91 ? 4.897 6.141 -6.115 1.00 89.56 91 TYR A CA 1
ATOM 701 C C . TYR A 1 91 ? 4.988 5.147 -7.280 1.00 89.56 91 TYR A C 1
ATOM 703 O O . TYR A 1 91 ? 5.554 5.481 -8.318 1.00 89.56 91 TYR A O 1
ATOM 711 N N . LEU A 1 92 ? 4.368 3.968 -7.151 1.00 87.12 92 LEU A N 1
ATOM 712 C CA . LEU A 1 92 ? 4.344 2.949 -8.208 1.00 87.12 92 LEU A CA 1
ATOM 713 C C . LEU A 1 92 ? 3.698 3.479 -9.501 1.00 87.12 92 LEU A C 1
ATOM 715 O O . LEU A 1 92 ? 4.244 3.277 -10.584 1.00 87.12 92 LEU A O 1
ATOM 719 N N . PHE A 1 93 ? 2.590 4.222 -9.400 1.00 87.81 93 PHE A N 1
ATOM 720 C CA . PHE A 1 93 ? 1.977 4.880 -10.561 1.00 87.81 93 PHE A CA 1
ATOM 721 C C . PHE A 1 93 ? 2.839 6.003 -11.150 1.00 87.81 93 PHE A C 1
ATOM 723 O O . PHE A 1 93 ? 2.876 6.179 -12.366 1.00 87.81 93 PHE A O 1
ATOM 730 N N . SER A 1 94 ? 3.523 6.781 -10.311 1.00 84.25 94 SER A N 1
ATOM 731 C CA . SER A 1 94 ? 4.372 7.877 -10.787 1.00 84.25 94 SER A CA 1
ATOM 732 C C . SER A 1 94 ? 5.595 7.346 -11.520 1.00 84.25 94 SER A C 1
ATOM 734 O O . SER A 1 94 ? 5.935 7.866 -12.575 1.00 84.25 94 SER A O 1
ATOM 736 N N . TYR A 1 95 ? 6.219 6.283 -11.011 1.00 75.06 95 TYR A N 1
ATOM 737 C CA . TYR A 1 95 ? 7.332 5.633 -11.694 1.00 75.06 95 TYR A CA 1
ATOM 738 C C . TYR A 1 95 ? 6.923 5.118 -13.076 1.00 75.06 95 TYR A C 1
ATOM 740 O O . TYR A 1 95 ? 7.615 5.361 -14.058 1.00 75.06 95 TYR A O 1
ATOM 748 N N . VAL A 1 96 ? 5.736 4.514 -13.164 1.00 66.62 96 VAL A N 1
ATOM 749 C CA . VAL A 1 96 ? 5.118 4.141 -14.439 1.00 66.62 96 VAL A CA 1
ATOM 750 C C . VAL A 1 96 ? 5.002 5.334 -15.396 1.00 66.62 96 VAL A C 1
ATOM 752 O O . VAL A 1 96 ? 5.307 5.188 -16.574 1.00 66.62 96 VAL A O 1
ATOM 755 N N . LYS A 1 97 ? 4.586 6.512 -14.917 1.00 68.12 97 LYS A N 1
ATOM 756 C CA . LYS A 1 97 ? 4.475 7.714 -15.757 1.00 68.12 97 LYS A CA 1
ATOM 757 C C . LYS A 1 97 ? 5.830 8.174 -16.304 1.00 68.12 97 LYS A C 1
ATOM 759 O O . LYS A 1 97 ? 5.872 8.633 -17.432 1.00 68.12 97 LYS A O 1
ATOM 764 N N . TYR A 1 98 ? 6.910 8.076 -15.529 1.00 61.66 98 TYR A N 1
ATOM 765 C CA . TYR A 1 98 ? 8.249 8.490 -15.974 1.00 61.66 98 TYR A CA 1
ATOM 766 C C . TYR A 1 98 ? 8.862 7.576 -17.044 1.00 61.66 98 TYR A C 1
ATOM 768 O O . TYR A 1 98 ? 9.872 7.942 -17.637 1.00 61.66 98 TYR A O 1
ATOM 776 N N . LEU A 1 99 ? 8.279 6.398 -17.275 1.00 58.22 99 LEU A N 1
ATOM 777 C CA . LEU A 1 99 ? 8.720 5.451 -18.300 1.00 58.22 99 LEU A CA 1
ATOM 778 C C . LEU A 1 99 ? 8.065 5.684 -19.679 1.00 58.22 99 LEU A C 1
ATOM 780 O O . LEU A 1 99 ? 8.403 4.971 -20.621 1.00 58.22 99 LEU A O 1
ATOM 784 N N . TRP A 1 100 ? 7.138 6.643 -19.801 1.00 52.62 100 TRP A N 1
ATOM 785 C CA . TRP A 1 100 ? 6.465 7.047 -21.046 1.00 52.62 100 TRP A CA 1
ATOM 786 C C . TRP A 1 100 ? 6.805 8.492 -21.407 1.00 52.62 100 TRP A C 1
ATOM 788 O O . TRP A 1 100 ? 6.941 8.762 -22.620 1.00 52.62 100 TRP A O 1
#

Radius of gyration: 15.6 Å; chains: 1; bounding box: 38×19×45 Å